Protein AF-A0A2M6R9C7-F1 (afdb_monomer_lite)

pLDDT: mean 78.25, std 11.31, range [47.31, 93.0]

Organism: NCBI:txid1974515

Structure (mmCIF, N/CA/C/O backbone):
data_AF-A0A2M6R9C7-F1
#
_entry.id   AF-A0A2M6R9C7-F1
#
loop_
_atom_site.group_PDB
_atom_site.id
_atom_site.type_symbol
_atom_site.label_atom_id
_atom_site.label_alt_id
_atom_site.label_comp_id
_atom_site.label_asym_id
_atom_site.label_entity_id
_atom_site.label_seq_id
_atom_site.pdbx_PDB_ins_code
_atom_site.Cartn_x
_atom_site.Cartn_y
_atom_site.Cartn_z
_atom_site.occupancy
_atom_site.B_iso_or_equiv
_atom_site.auth_seq_id
_atom_site.auth_comp_id
_atom_site.auth_asym_id
_atom_site.auth_atom_id
_atom_site.pdbx_PDB_model_num
ATOM 1 N N . MET A 1 1 ? 16.212 -1.023 -17.644 1.00 69.69 1 MET A N 1
ATOM 2 C CA . MET A 1 1 ? 15.144 -0.026 -17.383 1.00 69.69 1 MET A CA 1
ATOM 3 C C . MET A 1 1 ? 13.748 -0.642 -17.345 1.00 69.69 1 MET A C 1
ATOM 5 O O . MET A 1 1 ? 13.087 -0.453 -16.334 1.00 69.69 1 MET A O 1
ATOM 9 N N . ILE A 1 2 ? 13.322 -1.413 -18.361 1.00 78.31 2 ILE A N 1
ATOM 10 C CA . ILE A 1 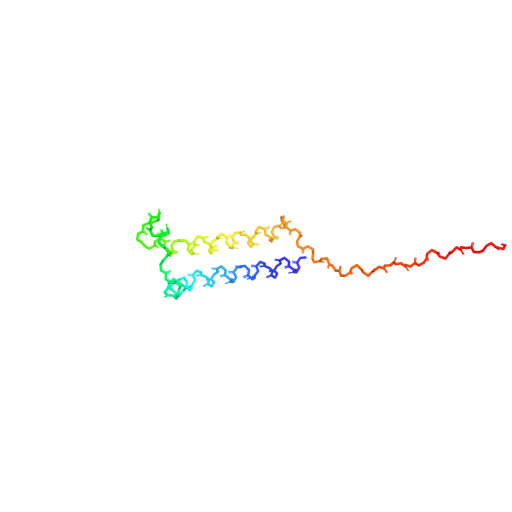2 ? 11.966 -2.006 -18.417 1.00 78.31 2 ILE A CA 1
ATOM 11 C C . ILE A 1 2 ? 11.578 -2.768 -17.132 1.00 78.31 2 ILE A C 1
ATOM 13 O O . ILE A 1 2 ? 10.527 -2.491 -16.568 1.00 78.31 2 ILE A O 1
ATOM 17 N N . GLY A 1 3 ? 12.454 -3.633 -16.599 1.00 80.12 3 GLY A N 1
ATOM 18 C CA . GLY A 1 3 ? 12.133 -4.443 -15.413 1.00 80.12 3 GLY A CA 1
ATOM 19 C C . GLY A 1 3 ? 11.858 -3.619 -14.150 1.00 80.12 3 GLY A C 1
ATOM 20 O O . GLY A 1 3 ? 10.923 -3.909 -13.409 1.00 80.12 3 GLY A O 1
ATOM 21 N N . ARG A 1 4 ? 12.611 -2.531 -13.941 1.00 78.12 4 ARG A N 1
ATOM 22 C CA . ARG A 1 4 ? 12.409 -1.613 -12.806 1.00 78.12 4 ARG A CA 1
ATOM 23 C C . ARG A 1 4 ? 11.068 -0.879 -12.910 1.00 78.12 4 ARG A C 1
ATOM 25 O O . ARG A 1 4 ? 10.375 -0.723 -11.911 1.00 78.12 4 ARG A O 1
ATOM 32 N N . ILE A 1 5 ? 10.683 -0.481 -14.124 1.00 84.31 5 ILE A N 1
ATOM 33 C CA . ILE A 1 5 ? 9.404 0.192 -14.397 1.00 84.31 5 ILE A CA 1
ATOM 34 C C . ILE A 1 5 ? 8.228 -0.762 -14.148 1.00 84.31 5 ILE A C 1
ATOM 36 O O . ILE A 1 5 ? 7.242 -0.362 -13.535 1.00 84.31 5 ILE A O 1
ATOM 40 N N . THR A 1 6 ? 8.337 -2.031 -14.553 1.00 86.44 6 THR A N 1
ATOM 41 C CA . THR A 1 6 ? 7.296 -3.036 -14.285 1.00 86.44 6 THR A CA 1
ATOM 42 C C . THR A 1 6 ? 7.078 -3.237 -12.786 1.00 86.44 6 THR A C 1
ATOM 44 O O . THR A 1 6 ? 5.937 -3.210 -12.329 1.00 86.44 6 THR A O 1
ATOM 47 N N . ILE A 1 7 ? 8.156 -3.372 -12.006 1.00 85.56 7 ILE A N 1
ATOM 48 C CA . ILE A 1 7 ? 8.073 -3.521 -10.543 1.00 85.56 7 ILE A CA 1
ATOM 49 C C . ILE A 1 7 ? 7.461 -2.271 -9.906 1.00 85.56 7 ILE A C 1
ATOM 51 O O . ILE A 1 7 ? 6.591 -2.387 -9.046 1.00 85.56 7 ILE A O 1
ATOM 55 N N . PHE A 1 8 ? 7.853 -1.081 -10.368 1.00 86.88 8 PHE A N 1
ATOM 56 C CA . PHE A 1 8 ? 7.270 0.172 -9.900 1.00 86.88 8 PHE A CA 1
ATOM 57 C C . PHE A 1 8 ? 5.757 0.227 -10.132 1.00 86.88 8 PHE A C 1
ATOM 59 O O . PHE A 1 8 ? 5.014 0.529 -9.203 1.00 86.88 8 PHE A O 1
ATOM 66 N N . ILE A 1 9 ? 5.287 -0.109 -11.338 1.00 89.94 9 ILE A N 1
ATOM 67 C CA . ILE A 1 9 ? 3.853 -0.111 -11.666 1.00 89.94 9 ILE A CA 1
ATOM 68 C C . ILE A 1 9 ? 3.096 -1.132 -10.809 1.00 89.94 9 ILE A C 1
ATOM 70 O O . ILE A 1 9 ? 2.003 -0.827 -10.332 1.00 89.94 9 ILE A O 1
ATOM 74 N N . LEU A 1 10 ? 3.676 -2.311 -10.565 1.00 91.00 10 LEU A N 1
ATOM 75 C CA . LEU A 1 10 ? 3.077 -3.319 -9.688 1.00 91.00 10 LEU A CA 1
ATOM 76 C C . LEU A 1 10 ? 2.979 -2.828 -8.239 1.00 91.00 10 LEU A C 1
ATOM 78 O O . LEU A 1 10 ? 1.912 -2.938 -7.640 1.00 91.00 10 LEU A O 1
ATOM 82 N N . CYS A 1 11 ? 4.045 -2.238 -7.688 1.00 88.31 11 CYS A N 1
ATOM 83 C CA . CYS A 1 11 ? 4.024 -1.657 -6.344 1.00 88.31 11 CYS A CA 1
ATOM 84 C C . CYS A 1 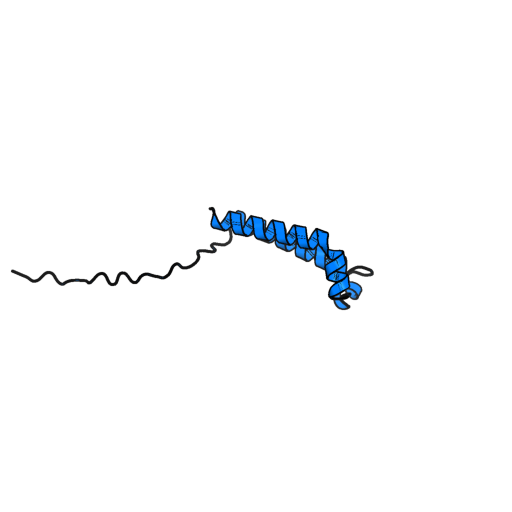11 ? 3.039 -0.488 -6.246 1.00 88.31 11 CYS A C 1
ATOM 86 O O . CYS A 1 11 ? 2.264 -0.417 -5.298 1.00 88.31 11 CYS A O 1
ATOM 88 N N . LEU A 1 12 ? 3.013 0.407 -7.234 1.00 91.19 12 LEU A N 1
ATOM 89 C CA . LEU A 1 12 ? 2.088 1.537 -7.262 1.00 91.19 12 LEU A CA 1
ATOM 90 C C . LEU A 1 12 ? 0.633 1.052 -7.322 1.00 91.19 12 LEU A C 1
ATOM 92 O O . LEU A 1 12 ? -0.201 1.492 -6.532 1.00 91.19 12 LEU A O 1
ATOM 96 N N . GLY A 1 13 ? 0.339 0.108 -8.220 1.00 93.00 13 GLY A N 1
ATOM 97 C CA . GLY A 1 13 ? -0.985 -0.489 -8.366 1.00 93.00 13 GLY A CA 1
ATOM 98 C C . GLY A 1 13 ? -1.432 -1.226 -7.105 1.00 93.00 13 GLY A C 1
ATOM 99 O O . GLY A 1 13 ? -2.547 -1.005 -6.635 1.00 93.00 13 GLY A O 1
ATOM 100 N N . ALA A 1 14 ? -0.554 -2.037 -6.510 1.00 89.25 14 ALA A N 1
ATOM 101 C CA . ALA A 1 14 ? -0.833 -2.743 -5.262 1.00 89.25 14 ALA A CA 1
ATOM 102 C C . ALA A 1 14 ? -1.038 -1.775 -4.087 1.00 89.25 14 ALA A C 1
ATOM 104 O O . ALA A 1 14 ? -2.006 -1.916 -3.344 1.00 89.25 14 ALA A O 1
ATOM 105 N N . GLY A 1 15 ? -0.189 -0.753 -3.947 1.00 89.12 15 GLY A N 1
ATOM 106 C CA . GLY A 1 15 ? -0.316 0.267 -2.907 1.00 89.12 15 GLY A CA 1
ATOM 107 C C . GLY A 1 15 ? -1.637 1.029 -3.009 1.00 89.12 15 GLY A C 1
ATOM 108 O O . GLY A 1 15 ? -2.359 1.151 -2.020 1.00 89.12 15 GLY A O 1
ATOM 109 N N . LEU A 1 16 ? -2.015 1.461 -4.217 1.00 89.25 16 LEU A N 1
ATOM 110 C CA . LEU A 1 16 ? -3.302 2.118 -4.466 1.00 89.25 16 LEU A CA 1
ATOM 111 C C . LEU A 1 16 ? -4.493 1.182 -4.231 1.00 89.25 16 LEU A C 1
ATOM 113 O O . LEU A 1 16 ? -5.492 1.605 -3.646 1.00 89.25 16 LEU A O 1
ATOM 117 N N . ALA A 1 17 ? -4.395 -0.084 -4.642 1.00 89.50 17 ALA A N 1
ATOM 118 C CA . ALA A 1 17 ? -5.435 -1.079 -4.401 1.00 89.50 17 ALA A CA 1
ATOM 119 C C . ALA A 1 17 ? -5.648 -1.308 -2.898 1.00 89.50 17 ALA A C 1
ATOM 121 O O . ALA A 1 17 ? -6.790 -1.292 -2.439 1.00 89.50 17 ALA A O 1
ATOM 122 N N . ILE A 1 18 ? -4.572 -1.433 -2.115 1.00 86.44 18 ILE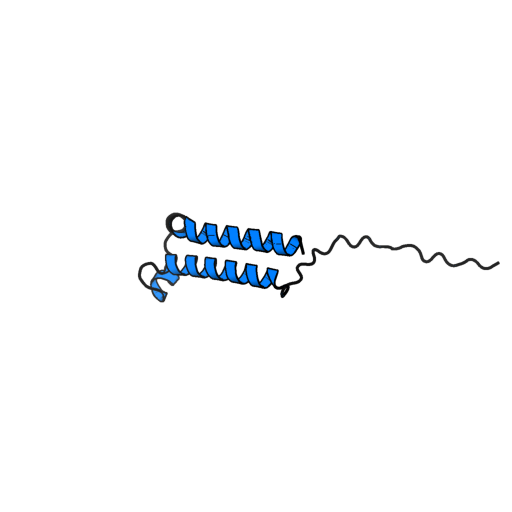 A N 1
ATOM 123 C CA . ILE A 1 18 ? -4.658 -1.555 -0.655 1.00 86.44 18 ILE A CA 1
ATOM 124 C C . ILE A 1 18 ? -5.326 -0.310 -0.069 1.00 86.44 18 ILE A C 1
ATOM 126 O O . ILE A 1 18 ? -6.248 -0.447 0.730 1.00 86.44 18 ILE A O 1
ATOM 130 N N . LEU A 1 19 ? -4.945 0.894 -0.508 1.00 85.31 19 LEU A N 1
ATOM 131 C CA . LEU A 1 19 ? -5.534 2.155 -0.038 1.00 85.31 19 LEU A CA 1
ATOM 132 C C . LEU A 1 19 ? -7.037 2.252 -0.352 1.00 85.31 19 LEU A C 1
ATOM 134 O O . LEU A 1 19 ? -7.828 2.681 0.489 1.00 85.31 19 LEU A O 1
ATOM 138 N N . ARG A 1 20 ? -7.444 1.810 -1.548 1.00 87.06 20 ARG A N 1
ATOM 139 C CA . ARG A 1 20 ? -8.844 1.819 -1.995 1.00 87.06 20 ARG A CA 1
ATOM 140 C C . ARG A 1 20 ? -9.693 0.784 -1.265 1.00 87.06 20 ARG A C 1
ATOM 142 O O . ARG A 1 20 ? -10.833 1.084 -0.906 1.00 87.06 20 ARG A O 1
ATOM 149 N N . TYR A 1 21 ? -9.146 -0.410 -1.058 1.00 87.62 21 TYR A N 1
ATOM 150 C CA . TYR A 1 21 ? -9.850 -1.556 -0.491 1.00 87.62 21 TYR A CA 1
ATOM 151 C C . TYR A 1 21 ? -9.551 -1.781 0.992 1.00 87.62 21 TYR A C 1
ATOM 153 O O . TYR A 1 21 ? -9.993 -2.785 1.543 1.00 87.62 21 TYR A O 1
ATOM 161 N N . THR A 1 22 ? -8.877 -0.846 1.674 1.00 83.44 22 THR A N 1
ATOM 162 C CA . THR A 1 22 ? -8.515 -0.983 3.098 1.00 83.44 22 THR A CA 1
ATOM 163 C C . THR A 1 22 ? -9.726 -1.372 3.956 1.00 83.44 22 THR A C 1
ATOM 165 O O . THR A 1 22 ? -9.613 -2.224 4.828 1.00 83.44 22 THR A O 1
ATOM 168 N N . LEU A 1 23 ? -10.908 -0.811 3.672 1.00 79.69 23 LEU A N 1
ATOM 169 C CA . LEU A 1 23 ? -12.151 -1.155 4.374 1.00 79.69 23 LEU A CA 1
ATOM 170 C C . LEU A 1 23 ? -12.553 -2.624 4.213 1.00 79.69 23 LEU A C 1
ATOM 172 O O . LEU A 1 23 ? -12.932 -3.265 5.188 1.00 79.69 23 LEU A O 1
ATOM 176 N N . GLN A 1 24 ? -12.450 -3.163 3.000 1.00 81.25 24 GLN A N 1
ATOM 177 C CA . GLN A 1 24 ? -12.755 -4.568 2.737 1.00 81.25 24 GLN A CA 1
ATOM 178 C C . GLN A 1 24 ? -11.715 -5.489 3.379 1.00 81.25 24 GLN A C 1
ATOM 180 O O . GLN A 1 24 ? -12.089 -6.485 3.992 1.00 81.25 24 GLN A O 1
ATOM 185 N N . TRP A 1 25 ? -10.432 -5.129 3.313 1.00 80.00 25 TRP A N 1
ATOM 186 C CA . TRP A 1 25 ? -9.351 -5.889 3.946 1.00 80.00 25 TRP A CA 1
ATOM 187 C C . TRP A 1 25 ? -9.520 -5.975 5.467 1.00 80.00 25 TRP A C 1
ATOM 189 O O . TRP A 1 25 ? -9.467 -7.067 6.028 1.00 80.00 25 TRP A O 1
ATOM 199 N N . VAL A 1 26 ? -9.817 -4.851 6.126 1.00 83.31 26 VAL A N 1
ATOM 200 C CA . VAL A 1 26 ? -10.052 -4.811 7.579 1.00 83.31 26 VAL A CA 1
ATOM 201 C C . VAL A 1 26 ? -11.333 -5.551 7.968 1.00 83.31 26 VAL A C 1
ATOM 203 O O . VAL A 1 26 ? -11.336 -6.259 8.969 1.00 83.31 26 VAL A O 1
ATOM 206 N N . ASN A 1 27 ? -12.403 -5.456 7.175 1.00 82.50 27 ASN A N 1
ATOM 207 C CA . ASN A 1 27 ? -13.627 -6.216 7.447 1.00 82.50 27 ASN A CA 1
ATOM 208 C C . ASN A 1 27 ? -13.466 -7.728 7.237 1.00 82.50 27 ASN A C 1
ATOM 210 O O . ASN A 1 27 ? -14.180 -8.493 7.874 1.00 82.50 27 ASN A O 1
ATOM 214 N N . THR A 1 28 ? -12.555 -8.160 6.362 1.00 83.00 28 THR A N 1
ATOM 215 C CA . THR A 1 28 ? -12.347 -9.589 6.067 1.00 83.00 28 THR A CA 1
ATOM 216 C C . THR A 1 28 ? -11.388 -10.240 7.063 1.00 83.00 28 THR A C 1
ATOM 218 O O . THR A 1 28 ? -11.632 -11.354 7.513 1.00 83.00 28 THR A O 1
ATOM 221 N N . ILE A 1 29 ? -10.303 -9.549 7.425 1.00 83.19 29 ILE A N 1
ATOM 222 C CA . ILE A 1 29 ? -9.282 -10.062 8.355 1.00 83.19 29 ILE A CA 1
ATOM 223 C C . ILE A 1 29 ? -9.677 -9.804 9.817 1.00 83.19 29 ILE A C 1
ATOM 225 O O . ILE A 1 29 ? -9.266 -10.534 10.715 1.00 83.19 29 ILE A O 1
ATOM 229 N N . GLY A 1 30 ? -10.501 -8.785 10.059 1.00 77.88 30 GLY A N 1
ATOM 230 C CA . GLY A 1 30 ? -10.825 -8.302 11.392 1.00 77.88 30 GLY A CA 1
ATOM 231 C C . GLY A 1 30 ? -9.890 -7.183 11.850 1.00 77.88 30 GLY A C 1
ATOM 232 O O . GLY A 1 30 ? -8.863 -6.874 11.237 1.00 77.88 30 GLY A O 1
ATOM 233 N N . LYS A 1 31 ? -10.277 -6.533 12.950 1.00 80.31 31 LYS A N 1
ATOM 234 C CA . LYS A 1 31 ? -9.478 -5.475 13.575 1.00 80.31 31 LYS A CA 1
ATOM 235 C C . LYS A 1 31 ? -8.293 -6.093 14.307 1.00 80.31 31 LYS A C 1
ATOM 237 O O . LYS A 1 31 ? -8.463 -7.047 15.063 1.00 80.31 31 LYS A O 1
ATOM 242 N N . ASN A 1 32 ? -7.106 -5.533 14.110 1.00 80.81 32 ASN A N 1
ATOM 243 C CA . ASN A 1 32 ? -5.914 -5.996 14.802 1.00 80.81 32 ASN A CA 1
ATOM 244 C C . ASN A 1 32 ? -5.851 -5.352 16.194 1.00 80.81 32 ASN A C 1
ATOM 246 O O . ASN A 1 32 ? -5.748 -4.130 16.294 1.00 80.81 32 ASN A O 1
ATOM 250 N N . ALA A 1 33 ? -5.872 -6.165 17.254 1.00 79.81 33 ALA A N 1
ATOM 251 C CA . ALA A 1 33 ? -5.866 -5.683 18.637 1.00 79.81 33 ALA A CA 1
ATOM 252 C C . ALA A 1 33 ? -4.647 -4.797 18.941 1.00 79.81 33 ALA A C 1
ATOM 254 O O . ALA A 1 33 ? -4.802 -3.727 19.519 1.00 79.81 33 ALA A O 1
ATOM 255 N N . TRP A 1 34 ? -3.463 -5.177 18.446 1.00 81.38 34 TRP A N 1
ATOM 256 C CA . TRP A 1 34 ? -2.241 -4.386 18.622 1.00 81.38 34 TRP A CA 1
ATOM 257 C C . TRP A 1 34 ? -2.358 -2.988 18.001 1.00 81.38 34 TRP A C 1
ATOM 259 O O . TRP A 1 34 ? -1.933 -1.998 18.593 1.00 81.38 34 TRP A O 1
ATOM 269 N N . ALA A 1 35 ? -2.969 -2.901 16.815 1.00 81.38 35 ALA A N 1
ATOM 270 C CA . ALA A 1 35 ? -3.125 -1.642 16.097 1.00 81.38 35 ALA A CA 1
ATOM 271 C C . ALA A 1 35 ? -4.179 -0.738 16.749 1.00 81.38 35 ALA A C 1
ATOM 273 O O . ALA A 1 35 ? -3.965 0.465 16.849 1.00 81.38 35 ALA A O 1
ATOM 274 N N . GLU A 1 36 ? -5.298 -1.299 17.211 1.00 84.31 36 GLU A N 1
ATOM 275 C CA . GLU A 1 36 ? -6.318 -0.530 17.937 1.00 84.31 36 GLU A CA 1
ATOM 276 C C . GLU A 1 36 ? -5.810 -0.048 19.310 1.00 84.31 36 GLU A C 1
ATOM 278 O O . GLU A 1 36 ? -6.155 1.051 19.734 1.00 84.31 36 GLU A O 1
ATOM 283 N N . GLU A 1 37 ? -4.957 -0.825 19.986 1.00 86.06 37 GLU A N 1
ATOM 284 C CA . GLU A 1 37 ? -4.369 -0.457 21.282 1.00 86.06 37 GLU A CA 1
ATOM 285 C C . GLU A 1 37 ? -3.314 0.655 21.155 1.00 86.06 37 GLU A C 1
ATOM 287 O O . GLU A 1 37 ? -3.312 1.595 21.946 1.00 86.06 37 GLU A O 1
ATOM 292 N N . HIS A 1 38 ? -2.449 0.595 20.135 1.00 85.06 38 HIS A N 1
ATOM 293 C CA . HIS A 1 38 ? -1.355 1.563 19.966 1.00 85.06 38 HIS A CA 1
ATOM 294 C C . HIS A 1 38 ? -1.752 2.816 19.177 1.00 85.06 38 HIS A C 1
ATOM 296 O O . HIS A 1 38 ? -1.173 3.881 19.388 1.00 85.06 38 HIS A O 1
ATOM 302 N N . MET A 1 39 ? -2.703 2.707 18.244 1.00 80.81 39 MET A N 1
ATOM 303 C CA . MET A 1 39 ? -3.120 3.821 17.380 1.00 80.81 39 MET A CA 1
ATOM 304 C C . MET A 1 39 ? -4.538 4.329 17.684 1.00 80.81 39 MET A C 1
ATOM 306 O O . MET A 1 39 ? -4.988 5.284 17.051 1.00 80.81 39 MET A O 1
ATOM 310 N N . GLY A 1 40 ? -5.231 3.731 18.658 1.00 78.62 40 GLY A N 1
ATOM 311 C CA . GLY A 1 40 ? -6.581 4.110 19.070 1.00 78.62 40 GLY A CA 1
ATOM 312 C C . GLY A 1 40 ? -7.680 3.562 18.155 1.00 78.62 40 GLY A C 1
ATOM 313 O O . GLY A 1 40 ? -7.455 2.701 17.304 1.00 78.62 40 GLY A O 1
ATOM 314 N N . GLY A 1 41 ? -8.902 4.075 18.332 1.00 76.56 41 GLY A N 1
ATOM 315 C CA . GLY A 1 41 ? -10.073 3.631 17.574 1.00 76.56 41 GLY A CA 1
ATOM 316 C C . GLY A 1 41 ? -9.895 3.815 16.065 1.00 76.56 41 GLY A C 1
ATOM 317 O O . GLY A 1 41 ? -9.791 4.937 15.571 1.00 76.56 41 GLY A O 1
ATOM 318 N N . GLY A 1 42 ? -9.885 2.705 15.326 1.00 80.12 42 GLY A N 1
ATOM 319 C CA . GLY A 1 42 ? -9.615 2.685 13.889 1.00 80.12 42 GLY A CA 1
ATOM 320 C C . GLY A 1 42 ? -8.130 2.570 13.527 1.00 80.12 42 GLY A C 1
ATOM 321 O O . GLY A 1 42 ? -7.776 2.706 12.353 1.00 80.12 42 GLY A O 1
ATOM 322 N N . GLY A 1 43 ? -7.268 2.277 14.499 1.00 83.75 43 GLY A N 1
ATOM 323 C CA . GLY A 1 43 ? -5.838 2.055 14.318 1.00 83.75 43 GLY A CA 1
ATOM 324 C C . GLY A 1 43 ? -5.500 0.994 13.272 1.00 83.75 43 GLY A C 1
ATOM 325 O O . GLY A 1 43 ? -4.538 1.150 12.520 1.00 83.75 43 GLY A O 1
ATOM 326 N N . THR A 1 44 ? -6.348 -0.027 13.115 1.00 85.31 44 THR A N 1
ATOM 327 C CA . THR A 1 44 ? -6.183 -1.036 12.057 1.00 85.31 44 THR A CA 1
ATOM 328 C C . THR A 1 44 ? -6.227 -0.39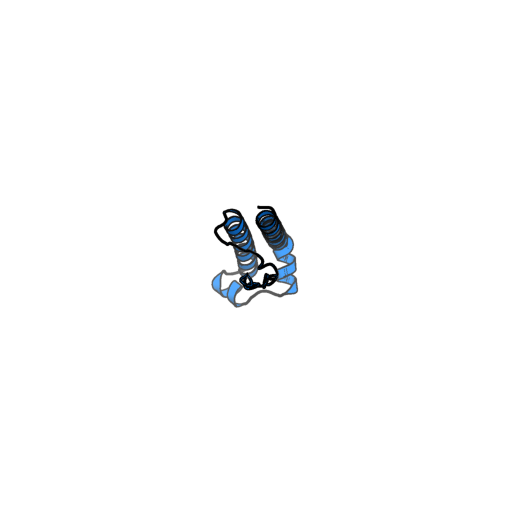7 10.663 1.00 85.31 44 THR A C 1
ATOM 330 O O . THR A 1 44 ? -5.423 -0.739 9.799 1.00 85.31 44 THR A O 1
ATOM 333 N N . TYR A 1 45 ? -7.111 0.579 10.432 1.00 84.69 45 TYR A N 1
ATOM 334 C CA . TYR A 1 45 ? -7.195 1.281 9.146 1.00 84.69 45 TYR A CA 1
ATOM 335 C C . TYR A 1 45 ? -5.959 2.135 8.884 1.00 84.69 45 TYR A C 1
ATOM 337 O O . TYR A 1 45 ? -5.455 2.175 7.761 1.00 84.69 45 TYR A O 1
ATOM 345 N N . THR A 1 46 ? -5.474 2.818 9.919 1.00 86.12 46 THR A N 1
ATOM 346 C CA . THR A 1 46 ? -4.263 3.636 9.846 1.00 86.12 46 THR A CA 1
ATOM 347 C C . THR A 1 46 ? -3.042 2.775 9.541 1.00 86.12 46 THR A C 1
ATOM 349 O O . THR A 1 46 ? -2.253 3.136 8.671 1.00 86.12 46 THR A O 1
ATOM 352 N N . LEU A 1 47 ? -2.937 1.597 10.162 1.00 87.50 47 LEU A N 1
ATOM 353 C CA . LEU A 1 47 ? -1.873 0.628 9.907 1.00 87.50 47 LEU A CA 1
ATOM 354 C C . LEU A 1 47 ? -1.848 0.178 8.438 1.00 87.50 47 LEU A C 1
ATOM 356 O O . LEU A 1 47 ? -0.805 0.237 7.791 1.00 87.50 47 LEU A O 1
ATOM 360 N N . TRP A 1 48 ? -2.997 -0.208 7.877 1.00 86.25 48 TRP A N 1
ATOM 361 C CA . TRP A 1 48 ? -3.078 -0.615 6.469 1.00 86.25 48 TRP A CA 1
ATOM 362 C C . TRP A 1 48 ? -2.740 0.520 5.499 1.00 86.25 48 TRP A C 1
ATOM 364 O O . TRP A 1 48 ? -2.058 0.293 4.498 1.00 86.25 48 TRP A O 1
ATOM 374 N N . LYS A 1 49 ? -3.157 1.753 5.806 1.00 86.81 49 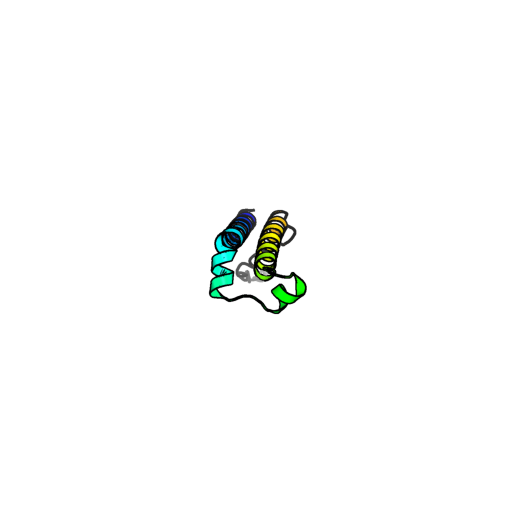LYS A N 1
ATOM 375 C CA . LYS A 1 49 ? -2.775 2.935 5.017 1.00 86.81 49 LYS A CA 1
ATOM 376 C C . LYS A 1 49 ? -1.274 3.215 5.102 1.00 86.81 49 LYS A C 1
ATOM 378 O O . LYS A 1 49 ? -0.669 3.537 4.084 1.00 86.81 49 LYS A O 1
ATOM 383 N N . LEU A 1 50 ? -0.669 3.057 6.279 1.00 89.56 50 LEU A N 1
ATOM 384 C CA . LEU A 1 50 ? 0.776 3.188 6.477 1.00 89.56 50 LEU A CA 1
ATOM 385 C C . LEU A 1 50 ? 1.547 2.162 5.647 1.00 89.56 50 LEU A C 1
ATOM 387 O O . LEU A 1 50 ? 2.471 2.541 4.935 1.00 89.56 50 LEU A O 1
ATOM 391 N N . ILE A 1 51 ? 1.128 0.895 5.673 1.00 89.12 51 ILE A N 1
ATOM 392 C CA . ILE A 1 51 ? 1.725 -0.168 4.852 1.00 89.12 51 ILE A CA 1
ATOM 393 C C . ILE A 1 51 ? 1.609 0.174 3.364 1.00 89.12 51 ILE A C 1
ATOM 395 O O . ILE A 1 51 ? 2.590 0.060 2.632 1.00 89.12 51 ILE A O 1
ATOM 399 N N . ALA A 1 52 ? 0.440 0.643 2.918 1.00 88.06 52 ALA A N 1
ATOM 400 C CA . ALA A 1 52 ? 0.230 1.040 1.530 1.00 88.06 52 ALA A CA 1
ATOM 401 C C . ALA A 1 52 ? 1.169 2.180 1.102 1.00 88.06 52 ALA A C 1
ATOM 403 O O . ALA A 1 52 ? 1.787 2.105 0.041 1.00 88.06 52 ALA A O 1
ATOM 404 N N . ILE A 1 53 ? 1.324 3.210 1.938 1.00 90.88 53 ILE A N 1
ATOM 405 C CA . ILE A 1 53 ? 2.248 4.324 1.682 1.00 90.88 53 ILE A CA 1
ATOM 406 C C . ILE A 1 53 ? 3.695 3.822 1.634 1.00 90.88 53 ILE A C 1
ATOM 408 O O . ILE A 1 53 ? 4.428 4.168 0.708 1.00 90.88 53 ILE A O 1
ATOM 412 N N . LEU A 1 54 ? 4.095 2.974 2.585 1.00 91.12 54 LEU A N 1
ATOM 413 C CA . LEU A 1 54 ? 5.445 2.412 2.641 1.00 91.12 54 LEU A CA 1
ATOM 414 C C . LEU A 1 54 ? 5.766 1.600 1.379 1.00 91.12 54 LEU A C 1
ATOM 416 O O . LEU A 1 54 ? 6.865 1.692 0.839 1.00 91.12 54 LEU A O 1
ATOM 420 N N . LEU A 1 55 ? 4.781 0.858 0.873 1.00 89.44 55 LEU A N 1
ATOM 421 C CA . LEU A 1 55 ? 4.893 0.056 -0.340 1.00 89.44 55 LEU A CA 1
ATOM 422 C C . LEU A 1 55 ? 5.042 0.923 -1.603 1.00 89.44 55 LEU A C 1
ATOM 424 O O . LEU A 1 55 ? 5.826 0.586 -2.491 1.00 89.44 55 LEU A O 1
ATOM 428 N N . ILE A 1 56 ? 4.361 2.071 -1.663 1.00 88.75 56 ILE A N 1
ATOM 429 C CA . ILE A 1 56 ? 4.538 3.055 -2.745 1.00 88.75 56 ILE A CA 1
ATOM 430 C C . ILE A 1 56 ? 5.941 3.672 -2.686 1.00 88.75 56 ILE A C 1
ATOM 432 O O . ILE A 1 56 ? 6.626 3.726 -3.708 1.00 88.75 56 ILE A O 1
ATOM 436 N N . ILE A 1 57 ? 6.396 4.086 -1.497 1.00 89.81 57 ILE A N 1
ATOM 437 C CA . ILE A 1 57 ? 7.746 4.640 -1.290 1.00 89.81 57 ILE A CA 1
ATOM 438 C C . ILE A 1 57 ? 8.813 3.620 -1.700 1.00 89.81 57 ILE A C 1
ATOM 440 O O . ILE A 1 57 ? 9.758 3.964 -2.410 1.00 89.81 57 ILE A O 1
ATOM 444 N N . PHE A 1 58 ? 8.637 2.353 -1.320 1.00 86.31 58 PHE A N 1
ATOM 445 C CA . PHE A 1 58 ? 9.540 1.275 -1.711 1.00 86.31 58 PHE A CA 1
ATOM 446 C C . PHE A 1 58 ? 9.586 1.094 -3.234 1.00 86.31 58 PHE A C 1
ATOM 448 O O . PHE A 1 58 ? 10.669 0.995 -3.811 1.00 86.31 58 PHE A O 1
ATOM 455 N N . GLY A 1 59 ? 8.428 1.141 -3.903 1.00 83.94 59 GLY A N 1
ATOM 456 C CA . GLY A 1 59 ? 8.354 1.135 -5.364 1.00 83.94 59 GLY A CA 1
ATOM 457 C C . GLY A 1 59 ? 9.178 2.263 -5.994 1.00 83.94 59 GLY A C 1
ATOM 458 O O . GLY A 1 59 ? 9.956 2.019 -6.919 1.00 83.94 59 GLY A O 1
ATOM 459 N N . PHE A 1 60 ? 9.062 3.487 -5.471 1.00 84.69 60 PHE A N 1
ATOM 460 C CA . PHE A 1 60 ? 9.872 4.628 -5.917 1.00 84.69 60 PHE A CA 1
ATOM 461 C C . PHE A 1 60 ? 11.377 4.401 -5.702 1.00 84.69 60 PHE A C 1
ATOM 463 O O . PHE A 1 60 ? 12.180 4.719 -6.580 1.00 84.69 60 PHE A O 1
ATOM 470 N N . MET A 1 61 ? 11.768 3.798 -4.578 1.00 84.88 61 MET A N 1
ATOM 471 C CA . MET A 1 61 ? 13.170 3.496 -4.267 1.00 84.88 61 MET A CA 1
ATOM 472 C C . MET A 1 61 ? 13.786 2.487 -5.253 1.00 84.88 61 MET A C 1
ATOM 474 O O . MET A 1 61 ? 14.932 2.641 -5.679 1.00 84.88 61 MET A O 1
ATOM 478 N N . VAL A 1 62 ? 13.009 1.487 -5.684 1.00 79.62 62 VAL A N 1
ATOM 479 C CA . VAL A 1 62 ? 13.420 0.526 -6.724 1.00 79.62 62 VAL A CA 1
ATOM 480 C C . VAL A 1 62 ? 13.573 1.210 -8.090 1.00 79.62 62 VAL A C 1
ATOM 482 O O . VAL A 1 62 ? 14.497 0.893 -8.842 1.00 79.62 62 VAL A O 1
ATOM 485 N N . MET A 1 63 ? 12.712 2.183 -8.406 1.00 77.62 63 MET A N 1
ATOM 486 C CA . MET A 1 63 ? 12.769 2.948 -9.659 1.00 77.62 63 MET A CA 1
ATOM 487 C C . MET A 1 63 ? 14.033 3.816 -9.757 1.00 77.62 63 MET A C 1
ATOM 489 O O . MET A 1 63 ? 14.690 3.806 -10.800 1.00 77.62 63 MET A O 1
ATOM 493 N N . ILE A 1 64 ? 14.430 4.462 -8.652 1.00 82.12 64 ILE A N 1
ATOM 494 C CA . ILE A 1 64 ? 15.673 5.252 -8.534 1.00 82.12 64 ILE A CA 1
ATOM 495 C C . ILE A 1 64 ? 16.929 4.396 -8.783 1.00 82.12 64 ILE A C 1
ATOM 497 O O . ILE A 1 64 ? 17.986 4.919 -9.129 1.00 82.12 64 ILE A O 1
ATOM 501 N N . GLY A 1 65 ? 16.812 3.068 -8.701 1.00 69.88 65 GLY A N 1
ATOM 502 C CA . GLY A 1 65 ? 17.911 2.153 -8.984 1.00 69.88 65 GLY A CA 1
ATOM 503 C C . GLY A 1 65 ? 18.762 1.815 -7.771 1.00 69.88 65 GLY A C 1
ATOM 504 O O . GLY A 1 65 ? 19.848 1.272 -7.942 1.00 69.88 65 GLY A O 1
ATOM 505 N N . SER A 1 66 ? 18.262 2.086 -6.562 1.00 63.31 66 SER A N 1
ATOM 506 C CA . SER A 1 66 ? 18.910 1.699 -5.304 1.00 63.31 66 SER A CA 1
ATOM 507 C C . SER A 1 66 ? 18.934 0.182 -5.078 1.00 63.31 66 SER A C 1
ATOM 509 O O . SER A 1 66 ? 19.639 -0.286 -4.191 1.00 63.31 66 SER A O 1
ATOM 511 N N . VAL A 1 67 ? 18.173 -0.590 -5.862 1.00 61.66 67 VAL A N 1
ATOM 512 C CA . VAL A 1 67 ? 18.113 -2.052 -5.776 1.00 61.66 67 VAL A CA 1
ATOM 513 C C . VAL A 1 67 ? 18.338 -2.645 -7.165 1.00 61.66 67 VAL A C 1
ATOM 515 O O . VAL A 1 67 ? 17.490 -2.515 -8.052 1.00 61.66 67 VAL A O 1
ATOM 518 N N . ASP A 1 68 ? 19.474 -3.316 -7.357 1.00 63.94 68 ASP A N 1
ATOM 519 C CA . ASP A 1 68 ? 19.713 -4.129 -8.548 1.00 63.94 68 ASP A CA 1
ATOM 520 C C . ASP A 1 68 ? 19.063 -5.502 -8.381 1.00 63.94 68 ASP A C 1
ATOM 522 O O . ASP A 1 68 ? 19.661 -6.475 -7.930 1.00 63.94 68 ASP A O 1
ATOM 526 N N . LEU A 1 69 ? 17.794 -5.580 -8.778 1.00 64.19 69 LEU A N 1
ATOM 527 C CA . LEU A 1 69 ? 17.145 -6.847 -9.095 1.00 64.19 69 LEU A CA 1
ATOM 528 C C . LEU A 1 69 ? 17.615 -7.268 -10.489 1.00 64.19 69 LEU A C 1
ATOM 530 O O . LEU A 1 69 ? 16.882 -7.146 -11.469 1.00 64.19 69 LEU A O 1
ATOM 534 N N . HIS A 1 70 ? 18.871 -7.698 -10.588 1.00 68.62 70 HIS A N 1
ATOM 535 C CA . HIS A 1 70 ? 19.341 -8.444 -11.745 1.00 68.62 70 HIS A CA 1
ATOM 536 C C . HIS A 1 70 ? 18.780 -9.867 -11.596 1.00 68.62 70 HIS A C 1
ATOM 538 O O . HIS A 1 70 ? 19.247 -10.597 -10.717 1.00 68.62 70 HIS A O 1
ATOM 544 N N . PRO A 1 71 ? 17.765 -10.291 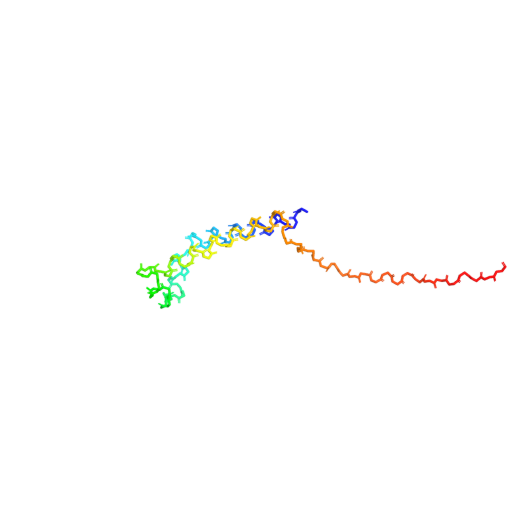-12.375 1.00 62.97 71 PRO A N 1
ATOM 545 C CA . PRO A 1 71 ? 17.438 -11.706 -12.441 1.00 62.97 71 PRO A CA 1
ATOM 546 C C . PRO A 1 71 ? 18.692 -12.399 -12.964 1.00 62.97 71 PRO A C 1
ATOM 548 O O . PRO A 1 71 ? 19.085 -12.144 -14.099 1.00 62.97 71 PRO A O 1
ATOM 551 N N . LYS A 1 72 ? 19.364 -13.198 -12.122 1.00 65.12 72 LYS A N 1
ATOM 552 C CA . LYS A 1 72 ? 20.459 -14.061 -12.572 1.00 65.12 72 LYS A CA 1
ATOM 553 C C . LYS A 1 72 ? 19.884 -14.910 -13.700 1.00 65.12 72 LYS A C 1
ATOM 555 O O . LYS A 1 72 ? 19.096 -15.819 -13.446 1.00 65.12 72 LYS A O 1
ATOM 560 N N . GLY A 1 73 ? 20.195 -14.541 -14.941 1.00 65.94 73 GLY A N 1
ATOM 561 C CA . GLY A 1 73 ? 19.933 -15.403 -16.080 1.00 65.94 73 GLY A CA 1
ATOM 562 C C . GLY A 1 73 ? 20.614 -16.746 -15.820 1.00 65.94 73 GLY A C 1
ATOM 563 O O . GLY A 1 73 ? 21.577 -16.787 -15.049 1.00 65.94 73 GLY A O 1
ATOM 564 N N . PRO A 1 74 ? 20.122 -17.849 -16.403 1.00 65.88 74 PRO A N 1
ATOM 565 C CA . PRO A 1 74 ? 20.856 -19.100 -16.334 1.00 65.88 74 PRO A CA 1
ATOM 566 C C . PRO A 1 74 ? 22.263 -18.819 -16.861 1.00 65.88 74 PRO A C 1
ATOM 568 O O . PRO A 1 74 ? 22.415 -18.351 -17.990 1.00 65.88 74 PRO A O 1
ATOM 571 N N . GLU A 1 75 ? 23.275 -19.020 -16.017 1.00 63.78 75 GLU A N 1
ATOM 572 C CA . GLU A 1 75 ? 24.667 -19.008 -16.441 1.00 63.78 75 GLU A CA 1
ATOM 573 C C . GLU A 1 75 ? 24.797 -20.159 -17.431 1.00 63.78 75 GLU A C 1
ATOM 575 O O . GLU A 1 75 ? 24.943 -21.320 -17.052 1.00 63.78 75 GLU A O 1
ATOM 580 N N . ILE A 1 76 ? 24.625 -19.856 -18.718 1.00 63.78 76 ILE A N 1
ATOM 581 C CA . ILE A 1 76 ? 24.947 -20.798 -19.775 1.00 63.78 76 ILE A CA 1
ATOM 582 C C . ILE A 1 76 ? 26.457 -20.908 -19.684 1.00 63.78 76 ILE A C 1
ATOM 584 O O . ILE A 1 76 ? 27.168 -20.008 -20.127 1.00 63.78 76 ILE A O 1
ATOM 588 N N . GLY A 1 77 ? 26.918 -21.948 -18.989 1.00 60.62 77 GLY A N 1
ATOM 589 C CA . GLY A 1 77 ? 28.323 -22.262 -18.834 1.00 60.62 77 GLY A CA 1
ATOM 590 C C . GLY A 1 77 ? 28.940 -22.334 -20.216 1.00 60.62 77 GLY A C 1
ATOM 591 O O . GLY A 1 77 ? 28.823 -23.337 -20.914 1.00 60.62 77 GLY A O 1
ATOM 592 N N . THR A 1 78 ? 29.589 -21.251 -20.629 1.00 59.31 78 THR A N 1
ATOM 593 C CA . THR A 1 78 ? 30.548 -21.271 -21.718 1.00 59.31 78 THR A CA 1
ATOM 594 C C . THR A 1 78 ? 31.794 -21.961 -21.188 1.00 59.31 78 THR A C 1
ATOM 596 O O . THR A 1 78 ? 32.845 -21.346 -21.035 1.00 59.31 78 THR A O 1
ATOM 599 N N . GLU A 1 79 ? 31.689 -23.266 -20.945 1.00 61.66 79 GLU A N 1
ATOM 600 C CA . GLU A 1 79 ? 32.815 -24.171 -21.135 1.00 61.66 79 GLU A CA 1
ATOM 601 C C . GLU A 1 79 ? 33.033 -24.306 -22.651 1.00 61.66 79 GLU A C 1
ATOM 603 O O . GLU A 1 79 ? 32.867 -25.362 -23.255 1.00 61.66 79 GLU A O 1
ATOM 608 N N . SER A 1 80 ? 33.356 -23.186 -23.306 1.00 56.91 80 SER A N 1
ATOM 609 C CA . SER A 1 80 ? 33.933 -23.226 -24.640 1.00 56.91 80 SER A CA 1
ATOM 610 C C . SER A 1 80 ? 35.371 -23.660 -24.444 1.00 56.91 80 SER A C 1
ATOM 612 O O . SER A 1 80 ? 36.208 -22.884 -23.983 1.00 56.91 80 SER A O 1
ATOM 614 N N . GLY A 1 81 ? 35.594 -24.938 -24.733 1.00 55.78 81 GLY A N 1
ATOM 615 C CA . GLY A 1 81 ? 36.837 -25.655 -24.544 1.00 55.78 81 GLY A CA 1
ATOM 616 C C . GLY A 1 81 ? 38.075 -24.848 -24.908 1.00 55.78 81 GLY A C 1
ATOM 617 O O . GLY A 1 81 ? 38.233 -24.345 -26.019 1.00 55.78 81 GLY A O 1
ATOM 618 N N . ASN A 1 82 ? 38.992 -24.818 -23.950 1.00 61.00 82 ASN A N 1
ATOM 619 C CA . ASN A 1 82 ? 40.406 -24.639 -24.198 1.00 61.00 82 ASN A CA 1
ATOM 620 C C . ASN A 1 82 ? 40.868 -25.857 -25.024 1.00 61.00 82 ASN A C 1
ATOM 622 O O . ASN A 1 82 ? 41.234 -26.886 -24.460 1.00 61.00 82 ASN A O 1
ATOM 626 N N . VAL A 1 83 ? 40.751 -25.793 -26.354 1.00 66.19 83 VAL A N 1
ATOM 627 C CA . VAL A 1 83 ? 41.375 -26.783 -27.239 1.00 66.19 83 VAL A CA 1
ATOM 628 C C . VAL A 1 83 ? 42.864 -26.442 -27.258 1.00 66.19 83 VAL A C 1
ATOM 630 O O . VAL A 1 83 ? 43.214 -25.362 -27.739 1.00 66.19 83 VAL A O 1
ATOM 633 N N . PRO A 1 84 ? 43.753 -27.291 -26.715 1.00 56.97 84 PRO A N 1
ATOM 634 C CA . PRO A 1 84 ? 45.179 -27.040 -26.813 1.00 56.97 84 PRO A CA 1
ATOM 635 C C . PRO A 1 84 ? 45.552 -27.034 -28.294 1.00 56.97 84 PRO A C 1
ATOM 637 O O . PRO A 1 84 ? 45.300 -28.003 -29.012 1.00 56.97 84 PRO A O 1
ATOM 640 N N . THR A 1 85 ? 46.132 -25.924 -28.745 1.00 60.47 85 THR A N 1
ATOM 641 C CA . THR A 1 85 ? 46.837 -25.824 -30.021 1.00 60.47 85 THR A CA 1
ATOM 642 C C . THR A 1 85 ? 47.866 -26.947 -30.075 1.00 60.47 85 THR A C 1
ATOM 644 O O . THR A 1 85 ? 48.890 -26.889 -29.394 1.00 60.47 85 THR A O 1
ATOM 647 N N . GLN A 1 86 ? 47.543 -27.996 -30.831 1.00 56.53 86 GLN A N 1
ATOM 648 C CA . GLN A 1 86 ? 48.481 -29.045 -31.198 1.00 56.53 86 GLN A CA 1
ATOM 649 C C . GLN A 1 86 ? 49.588 -28.398 -32.030 1.00 56.53 86 GLN A C 1
ATOM 651 O O . GLN A 1 86 ? 49.328 -27.692 -33.001 1.00 56.53 86 GLN A O 1
ATOM 656 N N . SER A 1 87 ? 50.807 -28.601 -31.553 1.00 52.00 87 SER A N 1
ATOM 657 C CA . SER A 1 87 ? 52.071 -28.283 -32.198 1.00 52.00 87 SER A CA 1
ATOM 658 C C . SER A 1 87 ? 52.246 -29.070 -33.496 1.00 52.00 87 SER A C 1
ATOM 660 O O . SER A 1 87 ? 52.187 -30.299 -33.445 1.00 52.00 87 SER A O 1
ATOM 662 N N . GLU A 1 88 ? 52.572 -28.375 -34.585 1.00 47.31 88 GLU A N 1
ATOM 663 C CA . GLU A 1 88 ? 53.358 -28.891 -35.715 1.00 47.31 88 GLU A CA 1
ATOM 664 C C . GLU A 1 88 ? 54.375 -27.832 -36.154 1.00 47.31 88 GLU A C 1
ATOM 666 O O . GLU A 1 88 ? 53.999 -26.635 -36.204 1.00 47.31 88 GLU A O 1
#

Sequence (88 aa):
MIGRITIFILCLGAGLAILRYTLQWVNTIGKNAWAEEHMGGGGTYTLWKLIAILLIIFGFMVMIGSVDLHPKGPEIGTESGNVPTQSE

Secondary structure (DSSP, 8-state):
-HHHHHHHHHHHHHHHHHHHHHHHHHHHH---HHHHHHH-TTHHHHHHHHHHHHHHHHHHHHHHTSS---------------------

Radius of gyration: 23.65 Å; chains: 1; bounding box: 67×34×57 Å

Foldseek 3Di:
DVVLVVLLVVLLVVLVVLLVCVVVVCVVVDADPVQCVPVNDCSSSVVSNVVSVVSNVVSVCSNVVVDPPPPPDPPPPPPVDPPPDDDD